Protein AF-A0A645G7V9-F1 (afdb_monomer_lite)

Structure (mmCIF, N/CA/C/O backbone):
data_AF-A0A645G7V9-F1
#
_entry.id   AF-A0A645G7V9-F1
#
loop_
_atom_site.group_PDB
_atom_site.id
_atom_site.type_symbol
_atom_site.label_atom_id
_atom_site.label_alt_id
_atom_site.label_comp_id
_atom_site.label_asym_id
_atom_site.label_entity_id
_atom_site.label_seq_id
_atom_site.pdbx_PDB_ins_code
_atom_site.Cartn_x
_atom_site.Cartn_y
_atom_site.Cartn_z
_atom_site.occupancy
_atom_site.B_iso_or_equiv
_atom_site.auth_seq_id
_atom_site.auth_comp_id
_atom_site.auth_asym_id
_atom_site.auth_atom_id
_atom_site.pdbx_PDB_model_num
ATOM 1 N N . MET A 1 1 ? -5.727 6.980 20.260 1.00 80.56 1 MET A N 1
ATOM 2 C CA . MET A 1 1 ? -6.878 6.157 19.868 1.00 80.56 1 MET A CA 1
ATOM 3 C C . MET A 1 1 ? -6.842 4.869 20.669 1.00 80.56 1 MET A C 1
ATOM 5 O O . MET A 1 1 ? -5.744 4.355 20.875 1.00 80.56 1 MET A O 1
ATOM 9 N N . THR A 1 2 ? -7.977 4.379 21.155 1.00 96.44 2 THR A N 1
ATOM 10 C CA . THR A 1 2 ? -8.095 3.048 21.768 1.00 96.44 2 THR A CA 1
ATOM 11 C C . THR A 1 2 ? -7.969 1.954 20.703 1.00 96.44 2 THR A C 1
ATOM 13 O O . THR A 1 2 ? -7.997 2.230 19.502 1.00 96.44 2 THR A O 1
ATOM 16 N N . GLN A 1 3 ? -7.834 0.696 21.129 1.00 93.44 3 GLN A N 1
ATOM 17 C CA . GLN A 1 3 ? -7.874 -0.446 20.208 1.00 93.44 3 GLN A CA 1
ATOM 18 C C . GLN A 1 3 ? -9.186 -0.471 19.408 1.00 93.44 3 GLN A C 1
ATOM 20 O O . GLN A 1 3 ? -9.167 -0.705 18.204 1.00 93.44 3 GLN A O 1
ATOM 25 N N . GLU A 1 4 ? -10.308 -0.174 20.062 1.00 96.19 4 GLU A N 1
ATOM 26 C CA . GLU A 1 4 ? -11.635 -0.119 19.442 1.00 96.19 4 GLU A CA 1
ATOM 27 C C . GLU A 1 4 ? -11.729 1.014 18.415 1.00 96.19 4 GLU A C 1
ATOM 29 O O . GLU A 1 4 ? -12.246 0.807 17.320 1.00 96.19 4 GLU A O 1
ATOM 34 N N . GLU A 1 5 ? -11.174 2.190 18.724 1.00 97.88 5 GLU A N 1
ATOM 35 C CA . GLU A 1 5 ? -11.100 3.303 17.775 1.00 97.88 5 GLU A CA 1
ATOM 36 C C . GLU A 1 5 ? -10.232 2.926 16.562 1.00 97.88 5 GLU A C 1
ATOM 38 O O . GLU A 1 5 ? -10.650 3.120 15.427 1.00 97.88 5 GLU A O 1
ATOM 43 N N . LEU A 1 6 ? -9.057 2.318 16.753 1.00 97.62 6 LEU A N 1
ATOM 44 C CA . LEU A 1 6 ? -8.197 1.885 15.639 1.00 97.62 6 LEU A CA 1
ATOM 45 C C . LEU A 1 6 ? -8.877 0.840 14.740 1.00 97.62 6 LEU A C 1
ATOM 47 O O . LEU A 1 6 ? -8.826 0.962 13.513 1.00 97.62 6 LEU A O 1
ATOM 51 N N . LEU A 1 7 ? -9.563 -0.137 15.339 1.00 96.50 7 LEU A N 1
ATOM 52 C CA . LEU A 1 7 ? -10.358 -1.128 14.610 1.00 96.50 7 LEU A CA 1
ATOM 53 C C . LEU A 1 7 ? -11.504 -0.469 13.830 1.00 96.50 7 LEU A C 1
ATOM 55 O O . LEU A 1 7 ? -11.718 -0.806 12.666 1.00 96.50 7 LEU A O 1
ATOM 59 N N . ALA A 1 8 ? -12.195 0.514 14.419 1.00 97.81 8 ALA A N 1
ATOM 60 C CA . ALA A 1 8 ? -13.249 1.274 13.742 1.00 97.81 8 ALA A CA 1
ATOM 61 C C . ALA A 1 8 ? -12.730 2.070 12.528 1.00 97.81 8 ALA A C 1
ATOM 63 O O . ALA A 1 8 ? -13.479 2.315 11.584 1.00 97.81 8 ALA A O 1
ATOM 64 N N . HIS A 1 9 ? -11.444 2.427 12.519 1.00 97.62 9 HIS A N 1
ATOM 65 C CA . HIS A 1 9 ? -10.765 3.056 11.383 1.00 97.62 9 HIS A CA 1
ATOM 66 C C . HIS A 1 9 ? -10.147 2.053 10.386 1.00 97.62 9 HIS A C 1
ATOM 68 O O . HIS A 1 9 ? -9.505 2.474 9.423 1.00 97.62 9 HIS A O 1
AT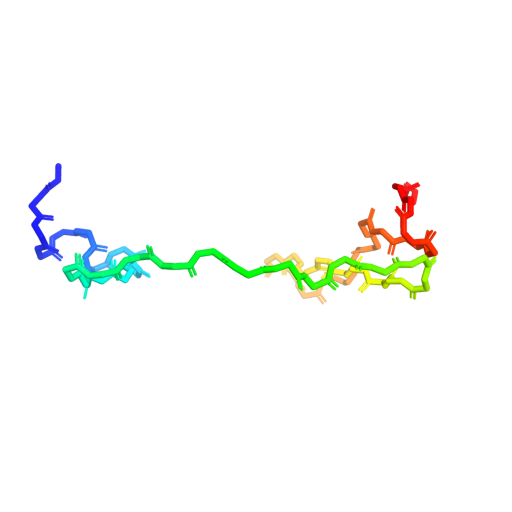OM 74 N N . GLY A 1 10 ? -10.357 0.743 10.574 1.00 97.44 10 GLY A N 1
ATOM 75 C CA . GLY A 1 10 ? -9.907 -0.312 9.658 1.00 97.44 10 GLY A CA 1
ATOM 76 C C . GLY A 1 10 ? -8.459 -0.766 9.858 1.00 97.44 10 GLY A C 1
ATOM 77 O O . GLY A 1 10 ? -7.907 -1.446 8.994 1.00 97.44 10 GLY A O 1
ATOM 78 N N . VAL A 1 11 ? -7.825 -0.399 10.974 1.00 97.75 11 VAL A N 1
ATOM 79 C CA . VAL A 1 11 ? -6.456 -0.824 11.290 1.00 97.75 11 VAL A CA 1
ATOM 80 C C . VAL A 1 11 ? -6.472 -2.257 11.826 1.00 97.75 11 VAL A C 1
ATOM 82 O O . VAL A 1 11 ? -7.216 -2.572 12.752 1.00 97.75 11 VAL A O 1
ATOM 85 N N . ASN A 1 12 ? -5.629 -3.125 11.265 1.00 97.38 12 ASN A N 1
ATOM 86 C CA . ASN A 1 12 ? -5.477 -4.502 11.735 1.00 97.38 12 ASN A CA 1
ATOM 87 C C . ASN A 1 12 ? -4.859 -4.557 13.148 1.00 97.38 12 ASN A C 1
ATOM 89 O O . ASN A 1 12 ? -3.963 -3.773 13.462 1.00 97.38 12 ASN A O 1
ATOM 93 N N . HIS A 1 13 ? -5.283 -5.515 13.979 1.00 96.31 13 HIS A N 1
ATOM 94 C CA . HIS A 1 13 ? -4.720 -5.735 15.314 1.00 96.31 13 HIS A CA 1
ATOM 95 C C . HIS A 1 13 ? -4.194 -7.165 15.461 1.00 96.31 13 HIS A C 1
ATOM 97 O O . HIS A 1 13 ? -4.947 -8.131 15.367 1.00 96.31 13 HIS A O 1
ATOM 103 N N . SER A 1 14 ? -2.898 -7.293 15.727 1.00 96.38 14 SER A N 1
ATOM 104 C CA . SER A 1 14 ? -2.212 -8.568 15.917 1.00 96.38 14 SER A CA 1
ATOM 105 C C . SER A 1 14 ? -1.031 -8.383 16.865 1.00 96.38 14 SER A C 1
ATOM 107 O O . SER A 1 14 ? -0.461 -7.298 16.956 1.00 96.38 14 SER A O 1
ATOM 109 N N . VAL A 1 15 ? -0.657 -9.457 17.561 1.00 97.06 15 VAL A N 1
ATOM 110 C CA . VAL A 1 15 ? 0.563 -9.511 18.384 1.00 97.06 15 VAL A CA 1
ATOM 111 C C . VAL A 1 15 ? 1.811 -9.669 17.510 1.00 97.06 15 VAL A C 1
ATOM 113 O O . VAL A 1 15 ? 2.898 -9.254 17.902 1.00 97.06 15 VAL A O 1
ATOM 116 N N . VAL A 1 16 ? 1.654 -10.260 16.324 1.00 97.75 16 VAL A N 1
ATOM 117 C CA . VAL A 1 16 ? 2.731 -10.488 15.357 1.00 97.75 16 VAL A CA 1
ATOM 118 C C . VAL A 1 16 ? 2.529 -9.592 14.142 1.00 97.75 16 VAL A C 1
ATOM 120 O O . VAL A 1 16 ? 1.420 -9.502 13.609 1.00 97.75 16 VAL A O 1
ATOM 123 N N . HIS A 1 17 ? 3.623 -8.983 13.696 1.00 98.12 17 HIS A N 1
ATOM 124 C CA . HIS A 1 17 ? 3.746 -8.258 12.438 1.00 98.12 17 HIS A CA 1
ATOM 125 C C . HIS A 1 17 ? 5.000 -8.779 11.735 1.00 98.12 17 HIS A C 1
ATOM 127 O O . HIS A 1 17 ? 6.091 -8.685 12.296 1.00 98.12 17 HIS A O 1
ATOM 133 N N . GLU A 1 18 ? 4.841 -9.360 10.550 1.00 98.06 18 GLU A N 1
ATOM 134 C CA . GLU A 1 18 ? 5.939 -9.911 9.753 1.00 98.06 18 GLU A CA 1
ATOM 135 C C . GLU A 1 18 ? 5.883 -9.306 8.352 1.00 98.06 18 GLU A C 1
ATOM 137 O O . GLU A 1 18 ? 4.897 -9.469 7.630 1.00 98.06 18 GLU A O 1
ATOM 142 N N . ASP A 1 19 ? 6.936 -8.580 7.987 1.00 98.19 19 ASP A N 1
ATOM 143 C CA . ASP A 1 19 ? 7.060 -7.963 6.673 1.00 98.19 19 ASP A CA 1
ATOM 144 C C . ASP A 1 19 ? 7.642 -8.958 5.666 1.00 98.19 19 ASP A C 1
ATOM 146 O O . ASP A 1 19 ? 8.638 -9.634 5.934 1.00 98.19 19 ASP A O 1
ATOM 150 N N . VAL A 1 20 ? 7.052 -9.004 4.472 1.00 98.06 20 VAL A N 1
ATOM 151 C CA . VAL A 1 20 ? 7.551 -9.793 3.341 1.00 98.06 20 VAL A CA 1
ATOM 152 C C . VAL A 1 20 ? 7.703 -8.918 2.103 1.00 98.06 20 VAL A C 1
ATOM 154 O O . VAL A 1 20 ? 6.915 -8.004 1.857 1.00 98.06 20 VAL A O 1
ATOM 157 N N . MET A 1 21 ? 8.723 -9.205 1.300 1.00 97.81 21 MET A N 1
ATOM 158 C CA . MET A 1 21 ? 9.020 -8.451 0.086 1.00 97.81 21 MET A CA 1
ATOM 159 C C . MET A 1 21 ? 8.257 -9.034 -1.107 1.00 97.81 21 MET A C 1
ATOM 161 O O . MET A 1 21 ? 8.331 -10.231 -1.368 1.00 97.81 21 MET A O 1
ATOM 165 N N . ILE A 1 22 ? 7.569 -8.168 -1.857 1.00 97.44 22 ILE A N 1
ATOM 166 C CA . ILE A 1 22 ? 6.839 -8.514 -3.094 1.00 97.44 22 ILE A CA 1
ATOM 167 C C . ILE A 1 22 ? 7.293 -7.688 -4.310 1.00 97.44 22 ILE A C 1
ATOM 169 O O . ILE A 1 22 ? 6.671 -7.739 -5.367 1.00 97.44 22 ILE A O 1
ATOM 173 N N . GLY A 1 23 ? 8.345 -6.880 -4.149 1.00 97.31 23 GLY A N 1
ATOM 174 C CA . GLY A 1 23 ? 8.886 -6.048 -5.220 1.00 97.31 23 GLY A CA 1
ATOM 175 C C . GLY A 1 23 ? 9.559 -6.878 -6.312 1.00 97.31 23 GLY A C 1
ATOM 176 O O . GLY A 1 23 ? 10.263 -7.838 -6.007 1.00 97.31 23 GLY A O 1
ATOM 177 N N . ALA A 1 24 ? 9.370 -6.480 -7.568 1.00 97.69 24 ALA A N 1
ATOM 178 C CA . ALA A 1 24 ? 9.975 -7.107 -8.740 1.00 97.69 24 ALA A CA 1
ATOM 179 C C . ALA A 1 24 ? 10.276 -6.052 -9.819 1.00 97.69 24 ALA A C 1
ATOM 181 O O . ALA A 1 24 ? 9.685 -4.970 -9.811 1.00 97.69 24 ALA A O 1
ATOM 182 N N . GLU A 1 25 ? 11.193 -6.356 -10.742 1.00 97.44 25 GLU A N 1
ATOM 183 C CA . GLU A 1 25 ? 11.550 -5.455 -11.854 1.00 97.44 25 GLU A CA 1
ATOM 184 C C . GLU A 1 25 ? 10.393 -5.231 -12.837 1.00 97.44 25 GLU A C 1
ATOM 186 O O . GLU A 1 25 ? 10.339 -4.216 -13.520 1.00 97.44 25 GLU A O 1
ATOM 191 N N . ASP A 1 26 ? 9.441 -6.157 -12.885 1.00 97.62 26 ASP A N 1
ATOM 192 C CA . ASP A 1 26 ? 8.234 -6.104 -13.705 1.00 97.62 26 ASP A CA 1
ATOM 193 C C . ASP A 1 26 ? 6.989 -5.701 -12.894 1.00 97.62 26 ASP A C 1
ATOM 195 O O . ASP A 1 26 ? 5.864 -5.764 -13.397 1.00 97.62 26 ASP A O 1
ATOM 199 N N . LEU A 1 27 ? 7.170 -5.247 -11.646 1.00 98.12 27 LEU A N 1
ATOM 2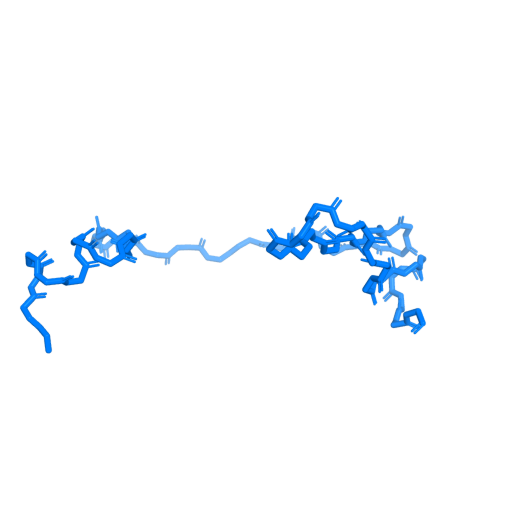00 C CA . LEU A 1 27 ? 6.072 -4.833 -10.779 1.00 98.12 27 LEU A CA 1
ATOM 201 C C . LEU A 1 27 ? 5.307 -3.654 -11.386 1.00 98.12 27 LEU A C 1
ATOM 203 O O . LEU A 1 27 ? 5.888 -2.635 -11.772 1.00 98.12 27 LEU A O 1
ATOM 207 N N . ARG A 1 28 ? 3.979 -3.771 -11.359 1.00 98.31 28 ARG A N 1
ATOM 208 C CA . ARG A 1 28 ? 3.043 -2.681 -11.637 1.00 98.31 28 ARG A CA 1
ATOM 209 C C . ARG A 1 28 ? 2.172 -2.408 -10.424 1.00 98.31 28 ARG A C 1
ATOM 211 O O . ARG A 1 28 ? 1.625 -3.337 -9.831 1.00 98.31 28 ARG A O 1
ATOM 218 N N . ILE A 1 29 ? 2.016 -1.131 -10.082 1.00 98.38 29 ILE A N 1
ATOM 219 C CA . ILE A 1 29 ? 1.118 -0.681 -9.012 1.00 98.38 29 ILE A CA 1
ATOM 220 C C . ILE A 1 29 ? 0.197 0.389 -9.583 1.00 98.38 29 ILE A C 1
ATOM 222 O O . ILE A 1 29 ? 0.663 1.397 -10.111 1.00 98.38 29 ILE A O 1
ATOM 226 N N . THR A 1 30 ? -1.108 0.203 -9.410 1.00 98.44 30 THR A N 1
ATOM 227 C CA . THR A 1 30 ? -2.131 1.201 -9.736 1.00 98.44 30 THR A CA 1
ATOM 228 C C . THR A 1 30 ? -2.916 1.578 -8.486 1.00 98.44 30 THR A C 1
ATOM 230 O O . THR A 1 30 ? -3.329 0.702 -7.725 1.00 98.44 30 THR A O 1
ATOM 233 N N . GLY A 1 31 ? -3.169 2.868 -8.287 1.00 98.19 31 GLY A N 1
ATOM 234 C CA . GLY A 1 31 ? -4.093 3.378 -7.278 1.00 98.19 31 GLY A CA 1
ATOM 235 C C . GLY A 1 31 ? -5.497 3.556 -7.848 1.00 98.19 31 GLY A C 1
ATOM 236 O O . GLY A 1 31 ? -5.656 3.862 -9.025 1.00 98.19 31 GLY A O 1
ATOM 237 N N . THR A 1 32 ? -6.522 3.394 -7.010 1.00 98.44 32 THR A N 1
ATOM 238 C CA . THR A 1 32 ? -7.906 3.765 -7.349 1.00 98.44 32 THR A CA 1
ATOM 239 C C . THR A 1 32 ? -8.322 4.967 -6.510 1.00 98.44 32 THR A C 1
ATOM 241 O O . THR A 1 32 ? -8.210 4.939 -5.283 1.00 98.44 32 THR A O 1
ATOM 244 N N . THR A 1 33 ? -8.779 6.038 -7.155 1.00 98.06 33 THR A N 1
ATOM 245 C CA . THR A 1 33 ? -9.245 7.245 -6.463 1.00 98.06 33 THR A CA 1
ATOM 246 C C . THR A 1 33 ? -10.647 7.043 -5.886 1.00 98.06 33 THR A C 1
ATOM 248 O O . THR A 1 33 ? -11.372 6.111 -6.232 1.00 98.06 33 THR A O 1
ATOM 251 N N . ARG A 1 34 ? -11.089 7.975 -5.034 1.00 97.69 34 ARG A N 1
ATOM 252 C CA . ARG A 1 34 ? -12.464 7.970 -4.501 1.00 97.69 34 ARG A CA 1
ATOM 253 C C . ARG A 1 34 ? -13.535 8.109 -5.588 1.00 97.69 34 ARG A C 1
ATOM 255 O O . ARG A 1 34 ? -14.668 7.703 -5.361 1.00 97.69 34 ARG A O 1
ATOM 262 N N . THR A 1 35 ? -13.189 8.692 -6.735 1.00 97.56 35 THR A N 1
ATOM 263 C CA . THR A 1 35 ? -14.085 8.846 -7.890 1.00 97.56 35 THR A CA 1
ATOM 264 C C . THR A 1 35 ? -14.046 7.641 -8.834 1.00 97.56 35 THR A C 1
ATOM 266 O O . THR A 1 35 ? -14.762 7.642 -9.830 1.00 97.56 35 THR A O 1
ATOM 269 N N . GLY A 1 36 ? -13.254 6.607 -8.519 1.00 97.94 36 GLY A N 1
ATOM 270 C CA . GLY A 1 36 ? -13.150 5.374 -9.302 1.00 97.94 36 GLY A CA 1
ATOM 271 C C . GLY A 1 36 ? -12.136 5.425 -10.446 1.00 97.94 36 GLY A C 1
ATOM 272 O O . GLY A 1 36 ? -12.054 4.479 -11.220 1.00 97.94 36 GLY A O 1
ATOM 273 N N . GLU A 1 37 ? -11.359 6.501 -10.564 1.00 98.38 37 GLU A N 1
ATOM 274 C CA . GLU A 1 37 ? -10.288 6.600 -11.557 1.00 98.38 37 GLU A CA 1
ATOM 275 C C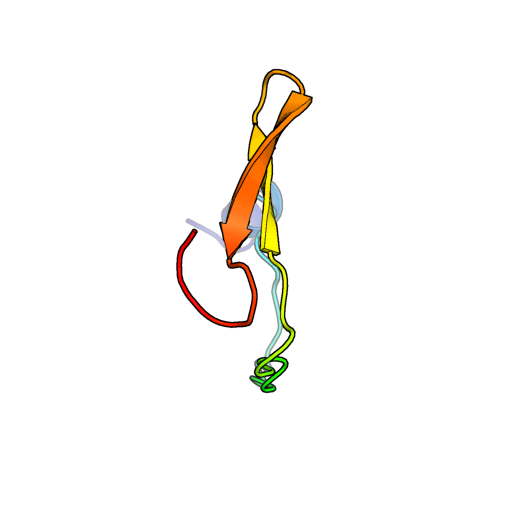 . GLU A 1 37 ? -9.100 5.716 -11.160 1.00 98.38 37 GLU A C 1
ATOM 277 O O . GLU A 1 37 ? -8.708 5.676 -9.991 1.00 98.38 37 GLU A O 1
ATOM 282 N N . T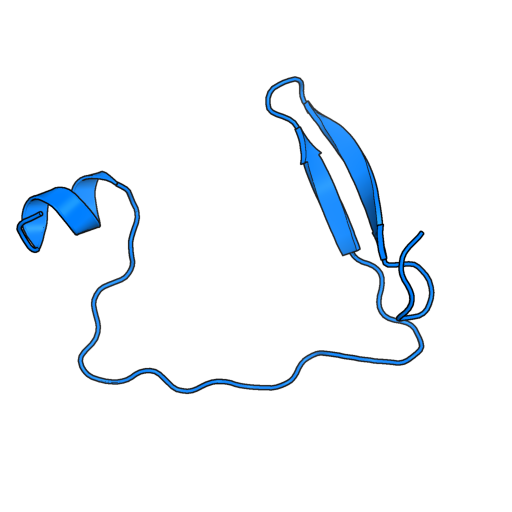HR A 1 38 ? -8.509 5.033 -12.140 1.00 98.25 38 THR A N 1
ATOM 283 C CA . THR A 1 38 ? -7.275 4.264 -11.963 1.00 98.25 38 THR A CA 1
ATOM 284 C C . THR A 1 38 ? -6.071 5.113 -12.358 1.00 98.25 38 THR A C 1
ATOM 286 O O . THR A 1 38 ? -5.989 5.580 -13.490 1.00 98.25 38 THR A O 1
ATOM 289 N N . VAL A 1 39 ? -5.124 5.279 -11.436 1.00 98.31 39 VAL A N 1
ATOM 290 C CA . VAL A 1 39 ? -3.907 6.081 -11.620 1.00 98.31 39 VAL A CA 1
ATOM 291 C C . VAL A 1 39 ? -2.683 5.164 -11.511 1.00 98.31 39 VAL A C 1
ATOM 293 O O . VAL A 1 39 ? -2.579 4.434 -10.521 1.00 98.31 39 VAL A O 1
ATOM 296 N N . PRO A 1 40 ? -1.756 5.158 -12.486 1.00 98.12 40 PRO A N 1
ATOM 297 C CA . PRO A 1 40 ? -0.510 4.406 -12.362 1.00 98.12 40 PRO A CA 1
ATOM 298 C C . PRO A 1 40 ? 0.374 5.016 -11.265 1.00 98.12 40 PRO A C 1
ATOM 300 O O . PRO A 1 40 ? 0.461 6.233 -11.127 1.00 98.12 40 PRO A O 1
ATOM 303 N N . ILE A 1 41 ? 1.008 4.160 -10.467 1.00 98.38 41 ILE A N 1
ATOM 304 C CA . ILE A 1 41 ? 1.936 4.544 -9.392 1.00 98.38 41 ILE A CA 1
ATOM 305 C C . ILE A 1 41 ? 3.331 3.988 -9.707 1.00 98.38 41 ILE A C 1
ATOM 307 O O . ILE A 1 41 ? 4.309 4.727 -9.648 1.00 98.38 41 ILE A O 1
ATOM 311 N N . PHE A 1 42 ? 3.417 2.703 -10.072 1.00 98.56 42 PHE A N 1
ATOM 312 C CA . PHE A 1 42 ? 4.647 2.061 -10.549 1.00 98.56 42 PHE A CA 1
ATOM 313 C C . PHE A 1 42 ? 4.414 1.361 -11.884 1.00 98.56 42 PHE A C 1
ATOM 315 O O . PHE A 1 42 ? 3.403 0.675 -12.051 1.00 98.56 42 PHE A O 1
ATOM 322 N N . GLU A 1 43 ? 5.410 1.448 -12.760 1.00 98.00 43 GLU A N 1
ATOM 323 C CA . GLU A 1 43 ? 5.537 0.685 -14.001 1.00 98.00 43 GLU A CA 1
ATOM 324 C C . GLU A 1 43 ? 6.964 0.135 -14.105 1.00 98.00 43 GLU A C 1
ATOM 326 O O . GLU A 1 43 ? 7.927 0.881 -13.951 1.00 98.00 43 GLU A O 1
ATOM 331 N N . ASN A 1 44 ? 7.114 -1.168 -14.364 1.00 97.69 44 ASN A N 1
ATOM 332 C CA . ASN A 1 44 ? 8.414 -1.857 -14.403 1.00 97.69 44 ASN A CA 1
ATOM 333 C C . ASN A 1 44 ? 9.288 -1.556 -13.168 1.00 97.69 44 ASN A C 1
ATOM 335 O O . ASN A 1 44 ? 10.455 -1.172 -13.279 1.00 97.69 44 ASN A O 1
ATOM 339 N N . GLY A 1 45 ? 8.690 -1.651 -11.978 1.00 95.62 45 GLY A N 1
ATOM 340 C CA . GLY A 1 45 ? 9.410 -1.478 -10.715 1.00 95.62 45 GLY A CA 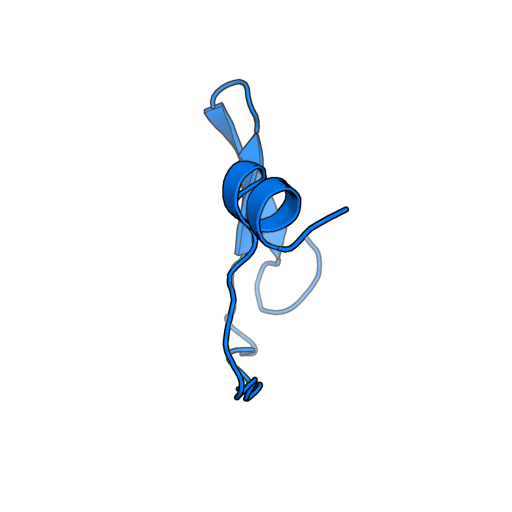1
ATOM 341 C C . GLY A 1 45 ? 9.922 -0.057 -10.437 1.00 95.62 45 GLY A C 1
ATOM 342 O O . GLY A 1 45 ? 10.566 0.152 -9.409 1.00 95.62 45 GLY A O 1
ATOM 343 N N . VAL A 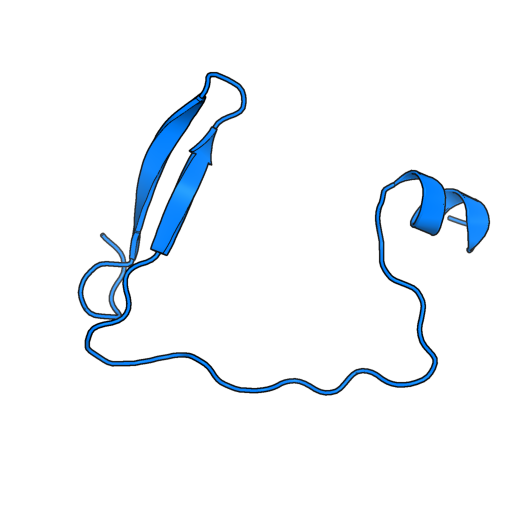1 46 ? 9.606 0.929 -11.285 1.00 97.19 46 VAL A N 1
ATOM 344 C CA . VAL A 1 46 ? 9.948 2.346 -11.092 1.00 97.19 46 VAL A CA 1
ATOM 345 C C . VAL A 1 46 ? 8.694 3.212 -11.024 1.00 97.19 46 VAL A C 1
ATOM 347 O O . VAL A 1 46 ? 7.624 2.813 -11.478 1.00 97.19 46 VAL A O 1
ATOM 350 N N . TRP A 1 47 ? 8.821 4.406 -10.447 1.00 97.25 47 TRP A N 1
ATOM 351 C CA . TRP A 1 47 ? 7.741 5.393 -10.430 1.00 97.25 47 TRP A CA 1
ATOM 352 C C . TRP A 1 47 ? 7.347 5.791 -11.858 1.00 97.25 47 TRP A C 1
ATOM 354 O O . TRP A 1 47 ? 8.226 6.080 -12.673 1.00 97.25 47 TRP A O 1
ATOM 364 N N . ALA A 1 48 ? 6.041 5.770 -12.132 1.00 91.75 48 ALA A N 1
ATOM 365 C CA . ALA A 1 48 ? 5.456 6.131 -13.425 1.00 91.75 48 ALA A CA 1
ATOM 366 C C . ALA A 1 48 ? 5.394 7.652 -13.655 1.00 91.75 48 ALA A C 1
ATOM 368 O O . ALA A 1 48 ? 5.304 8.407 -12.658 1.00 91.75 48 ALA A O 1
#

Organism: NCBI:txid1076179

InterPro domains:
  IPR000787 Peptidase M29 [PF02073] (1-47)
  IPR000787 Peptidase M29 [PR00919] (2-24)
  IPR000787 Peptidase M29 [PR00919] (28-47)

Radius of gyration: 15.73 Å; chains: 1; bounding box: 26×19×36 Å

Foldseek 3Di:
DDPVVCVVVVHDDDPDDDDDDDQDQQDWDWDADPVGDIHTQDGRRDGD

pLDDT: mean 97.09, std 2.7, range [80.56, 98.56]

Sequence (48 aa):
MTQEELLAHGVNHSVVHEDVMIGAEDLRITGTTRTGETVPIFENGVWA

Secondary structure (DSSP, 8-state):
--HHHHHHTT----S---------TT--EEEE-TTS-EEEEEETTEE-